Protein AF-A0A562ZTA6-F1 (afdb_monomer)

Structure (mmCIF, N/CA/C/O backbone):
data_AF-A0A562ZTA6-F1
#
_entry.id   AF-A0A562ZTA6-F1
#
loop_
_atom_site.group_PDB
_atom_site.id
_atom_site.type_symbol
_atom_site.label_atom_id
_atom_site.label_alt_id
_atom_site.label_comp_id
_atom_site.label_asym_id
_atom_site.label_entity_id
_atom_site.label_seq_id
_atom_site.pdbx_PDB_ins_code
_atom_site.Cartn_x
_atom_site.Cartn_y
_atom_site.Cartn_z
_atom_site.occupancy
_atom_site.B_iso_or_equiv
_atom_site.auth_seq_id
_atom_site.auth_comp_id
_atom_site.auth_asym_id
_atom_site.auth_atom_id
_atom_site.pdbx_PDB_model_num
ATOM 1 N N . MET A 1 1 ? 11.657 -8.785 -22.998 1.00 60.38 1 MET A N 1
ATOM 2 C CA . MET A 1 1 ? 11.728 -7.914 -24.188 1.00 60.38 1 MET A CA 1
ATOM 3 C C . MET A 1 1 ? 11.394 -6.461 -23.851 1.00 60.38 1 MET A C 1
ATOM 5 O O . MET A 1 1 ? 12.315 -5.667 -23.877 1.00 60.38 1 MET A O 1
ATOM 9 N N . LEU A 1 2 ? 10.208 -6.118 -23.334 1.00 66.69 2 LEU A N 1
ATOM 10 C CA . LEU A 1 2 ? 9.833 -4.716 -23.029 1.00 66.69 2 LEU A CA 1
ATOM 11 C C . LEU A 1 2 ? 10.737 -3.921 -22.049 1.00 66.69 2 LEU A C 1
ATOM 13 O O . LEU A 1 2 ? 10.940 -2.729 -22.237 1.00 66.69 2 LEU A O 1
ATOM 17 N N . VAL A 1 3 ? 11.303 -4.549 -21.006 1.00 71.75 3 VAL A N 1
ATOM 18 C CA . VAL A 1 3 ? 12.176 -3.854 -20.022 1.00 71.75 3 VAL A CA 1
ATOM 19 C C . VAL A 1 3 ? 13.532 -3.453 -20.615 1.00 71.75 3 VAL A C 1
ATOM 21 O O . VAL A 1 3 ? 14.133 -2.485 -20.162 1.00 71.75 3 VAL A O 1
ATOM 24 N N . PHE A 1 4 ? 14.008 -4.199 -21.613 1.00 73.12 4 PHE A N 1
ATOM 25 C CA . PHE A 1 4 ? 15.256 -3.899 -22.317 1.00 73.12 4 PHE A CA 1
ATOM 26 C C . PHE A 1 4 ? 15.042 -2.861 -23.417 1.00 73.12 4 PHE A C 1
ATOM 28 O O . PHE A 1 4 ? 15.923 -2.053 -23.653 1.00 73.12 4 PHE A O 1
ATOM 35 N N . GLU A 1 5 ? 13.864 -2.850 -24.043 1.00 82.19 5 GLU A N 1
ATOM 36 C CA . GLU A 1 5 ? 13.504 -1.850 -25.053 1.00 82.19 5 GLU A CA 1
ATOM 37 C C . GLU A 1 5 ? 13.200 -0.479 -24.427 1.00 82.19 5 GLU A C 1
ATOM 39 O O . GLU A 1 5 ? 13.558 0.551 -24.990 1.00 82.19 5 GLU A O 1
ATOM 44 N N . PHE A 1 6 ? 12.573 -0.449 -23.242 1.00 84.75 6 PHE A N 1
ATOM 45 C CA . PHE A 1 6 ? 12.185 0.792 -22.560 1.00 84.75 6 PHE A CA 1
ATOM 46 C C . PHE A 1 6 ? 12.514 0.760 -21.055 1.00 84.75 6 PHE A C 1
ATOM 48 O O . PHE A 1 6 ? 11.610 0.744 -20.207 1.00 84.75 6 PHE A O 1
ATOM 55 N N . PRO A 1 7 ? 13.805 0.786 -20.674 1.00 84.56 7 PRO A N 1
ATOM 56 C CA . PRO A 1 7 ? 14.215 0.659 -19.277 1.00 84.56 7 PRO A CA 1
ATOM 57 C C . PRO A 1 7 ? 13.722 1.815 -18.395 1.00 84.56 7 PRO A C 1
ATOM 59 O O . PRO A 1 7 ? 13.387 1.609 -17.227 1.00 84.56 7 PRO A O 1
ATOM 62 N N . ASP A 1 8 ? 13.621 3.035 -18.927 1.00 87.25 8 ASP A N 1
ATOM 63 C CA . ASP A 1 8 ? 13.117 4.179 -18.158 1.00 87.25 8 ASP A CA 1
ATOM 64 C C . ASP A 1 8 ? 11.618 4.090 -17.870 1.00 87.25 8 ASP A C 1
ATOM 66 O O . ASP A 1 8 ? 11.201 4.340 -16.735 1.00 87.25 8 ASP A O 1
ATOM 70 N N . ALA A 1 9 ? 10.820 3.654 -18.848 1.00 87.06 9 ALA A N 1
ATOM 71 C CA . ALA A 1 9 ? 9.391 3.425 -18.658 1.00 87.06 9 ALA A CA 1
ATOM 72 C C . ALA A 1 9 ? 9.150 2.310 -17.630 1.00 87.06 9 ALA A C 1
ATOM 74 O O . ALA A 1 9 ? 8.378 2.492 -16.687 1.00 87.06 9 ALA A O 1
ATOM 75 N N . ALA A 1 10 ? 9.883 1.196 -17.735 1.00 87.94 10 ALA A N 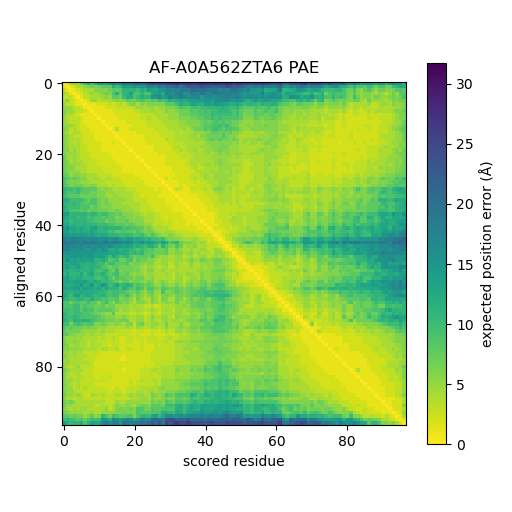1
ATOM 76 C CA . ALA A 1 10 ? 9.816 0.107 -16.762 1.00 87.94 10 ALA A CA 1
ATOM 77 C C . ALA A 1 10 ? 10.189 0.579 -15.345 1.00 87.94 10 ALA A C 1
ATOM 79 O O . ALA A 1 10 ? 9.515 0.245 -14.369 1.00 87.94 10 ALA A O 1
ATOM 80 N N . ARG A 1 11 ? 11.216 1.423 -15.205 1.00 88.31 11 ARG A N 1
ATOM 81 C CA . ARG A 1 11 ? 11.588 1.994 -13.904 1.00 88.31 11 ARG A CA 1
ATOM 82 C C . ARG A 1 11 ? 10.527 2.949 -13.352 1.00 88.31 11 ARG A C 1
ATOM 84 O O . ARG A 1 11 ? 10.292 2.943 -1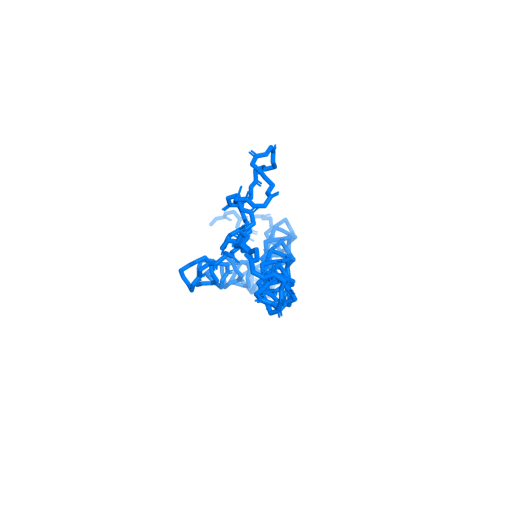2.141 1.00 88.31 11 ARG A O 1
ATOM 91 N N . ALA A 1 12 ? 9.913 3.770 -14.202 1.00 91.19 12 ALA A N 1
ATOM 92 C CA . ALA A 1 12 ? 8.853 4.694 -13.807 1.00 91.19 12 ALA A CA 1
ATOM 93 C C . ALA A 1 12 ? 7.607 3.939 -13.323 1.00 91.19 12 ALA A C 1
ATOM 95 O O . ALA A 1 12 ? 7.106 4.232 -12.238 1.00 91.19 12 ALA A O 1
ATOM 96 N N . ILE A 1 13 ? 7.178 2.912 -14.062 1.00 91.81 13 ILE A N 1
ATOM 97 C CA . ILE A 1 13 ? 6.058 2.041 -13.679 1.00 91.81 13 ILE A CA 1
ATOM 98 C C . ILE A 1 13 ? 6.365 1.323 -12.363 1.00 91.81 13 ILE A C 1
ATOM 100 O O . ILE A 1 13 ? 5.537 1.329 -11.456 1.00 91.81 13 ILE A O 1
ATOM 104 N N . GLY A 1 14 ? 7.572 0.767 -12.212 1.00 90.19 14 GLY A N 1
ATOM 105 C CA . GLY A 1 14 ? 7.976 0.096 -10.976 1.00 90.19 14 GLY A CA 1
ATOM 106 C C . GLY A 1 14 ? 7.893 1.020 -9.759 1.00 90.19 14 GLY A C 1
ATOM 107 O O . GLY A 1 14 ? 7.321 0.654 -8.733 1.00 90.19 14 GLY A O 1
ATOM 108 N N . ARG A 1 15 ? 8.378 2.262 -9.895 1.00 92.44 15 ARG A N 1
ATOM 109 C CA . ARG A 1 15 ? 8.260 3.291 -8.849 1.00 92.44 15 ARG A CA 1
ATOM 110 C C . ARG A 1 15 ? 6.811 3.664 -8.558 1.00 92.44 15 ARG A C 1
ATOM 112 O O . ARG A 1 15 ? 6.453 3.743 -7.389 1.00 92.44 15 ARG A O 1
ATOM 119 N N . LEU A 1 16 ? 5.991 3.860 -9.589 1.00 93.75 16 LEU A N 1
ATOM 120 C CA . LEU A 1 16 ? 4.573 4.181 -9.435 1.00 93.75 16 LEU A CA 1
ATOM 121 C C . LEU A 1 16 ? 3.848 3.087 -8.639 1.00 93.75 16 LEU A C 1
ATOM 123 O O . LEU A 1 16 ? 3.165 3.393 -7.666 1.00 93.75 16 LEU A O 1
ATOM 127 N N . LEU A 1 17 ? 4.058 1.818 -8.998 1.00 91.44 17 LEU A N 1
ATOM 128 C CA . LEU A 1 17 ? 3.481 0.669 -8.296 1.00 91.44 17 LEU A CA 1
ATOM 129 C C . LEU A 1 17 ? 3.906 0.626 -6.827 1.00 91.44 17 LEU A C 1
ATOM 131 O O . LEU A 1 17 ? 3.065 0.440 -5.949 1.00 91.44 17 LEU A O 1
ATOM 135 N N . MET A 1 18 ? 5.189 0.857 -6.543 1.00 93.75 18 MET A N 1
ATOM 136 C CA . MET A 1 18 ? 5.687 0.925 -5.168 1.00 93.75 18 MET A CA 1
ATOM 137 C C . MET A 1 18 ? 5.049 2.080 -4.386 1.00 93.75 18 MET A C 1
ATOM 139 O O . MET A 1 18 ? 4.629 1.884 -3.248 1.00 93.75 18 MET A O 1
ATOM 143 N N . THR A 1 19 ? 4.950 3.275 -4.975 1.00 94.31 19 THR A N 1
ATOM 144 C CA . THR A 1 19 ? 4.332 4.443 -4.329 1.00 94.31 19 THR A CA 1
ATOM 145 C C . THR A 1 19 ? 2.854 4.206 -4.040 1.00 94.31 19 THR A C 1
ATOM 147 O O . THR A 1 19 ? 2.405 4.491 -2.930 1.00 94.31 19 THR A O 1
ATOM 150 N N . LEU A 1 20 ? 2.110 3.648 -4.997 1.00 92.88 20 LEU A N 1
ATOM 151 C CA . LEU A 1 20 ? 0.699 3.308 -4.818 1.00 92.88 20 LEU A CA 1
ATOM 152 C C . LEU A 1 20 ? 0.512 2.241 -3.737 1.00 92.88 20 LEU A C 1
ATOM 154 O O . LEU A 1 20 ? -0.349 2.400 -2.875 1.00 92.88 20 LEU A O 1
ATOM 158 N N . ALA A 1 21 ? 1.353 1.205 -3.725 1.00 92.12 21 ALA A N 1
ATOM 159 C CA . ALA A 1 21 ? 1.332 0.179 -2.688 1.00 92.12 21 ALA A CA 1
ATOM 160 C C . ALA A 1 21 ? 1.583 0.778 -1.293 1.00 92.12 21 ALA A C 1
ATOM 162 O O . ALA A 1 21 ? 0.823 0.527 -0.359 1.00 92.12 21 ALA A O 1
ATOM 163 N N . VAL A 1 22 ? 2.598 1.633 -1.146 1.00 93.06 22 VAL A N 1
ATOM 164 C CA . VAL A 1 22 ? 2.881 2.312 0.129 1.00 93.06 22 VAL A CA 1
ATOM 165 C C . VAL A 1 22 ? 1.719 3.216 0.545 1.00 93.06 22 VAL A C 1
ATOM 167 O O . VAL A 1 22 ? 1.314 3.188 1.706 1.00 93.06 22 VAL A O 1
ATOM 170 N N . ALA A 1 23 ? 1.152 3.990 -0.381 1.00 93.56 23 ALA A N 1
ATOM 171 C CA . ALA A 1 23 ? 0.008 4.850 -0.092 1.00 93.56 23 ALA A CA 1
ATOM 172 C C . ALA A 1 23 ? -1.208 4.034 0.378 1.00 93.56 23 ALA A C 1
ATOM 174 O O . ALA A 1 23 ? -1.803 4.365 1.405 1.00 93.56 23 ALA A O 1
ATOM 175 N N . ALA A 1 24 ? -1.527 2.935 -0.312 1.00 90.69 24 ALA A N 1
ATOM 176 C CA . ALA A 1 24 ? -2.607 2.029 0.066 1.00 90.69 24 ALA A CA 1
ATOM 177 C C . ALA A 1 24 ? -2.366 1.413 1.454 1.00 90.69 24 ALA A C 1
ATOM 179 O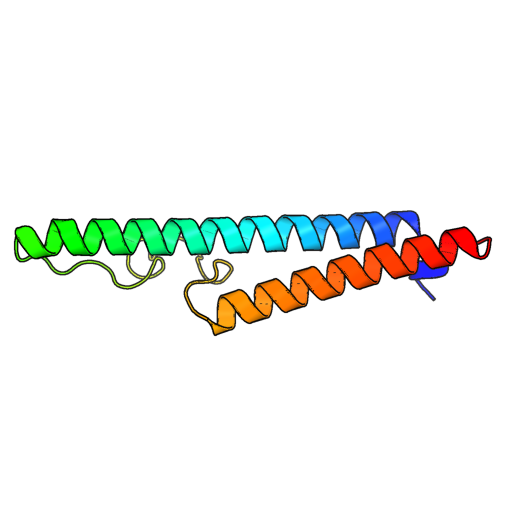 O . ALA A 1 24 ? -3.250 1.471 2.308 1.00 90.69 24 ALA A O 1
ATOM 180 N N . ALA A 1 25 ? -1.156 0.911 1.731 1.00 91.00 25 A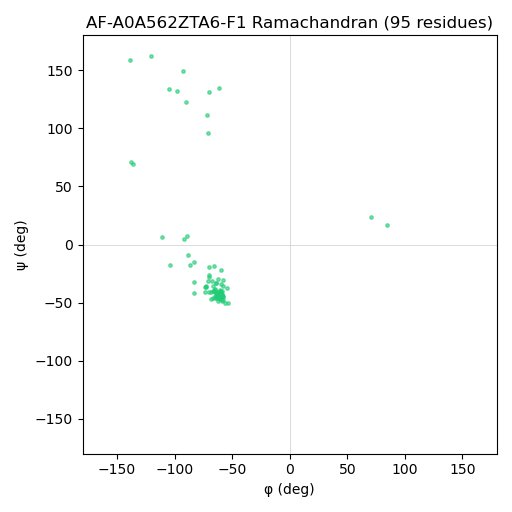LA A N 1
ATOM 181 C CA . ALA A 1 25 ? -0.795 0.377 3.047 1.00 91.00 25 ALA A CA 1
ATOM 182 C C . ALA A 1 25 ? -0.973 1.415 4.165 1.00 91.00 25 ALA A C 1
ATOM 184 O O . ALA A 1 25 ? -1.542 1.111 5.214 1.00 91.00 25 ALA A O 1
ATOM 185 N N . LEU A 1 26 ? -0.510 2.649 3.949 1.00 92.88 26 LEU A N 1
ATOM 186 C CA . LEU A 1 26 ? -0.628 3.722 4.937 1.00 92.88 26 LEU A CA 1
ATOM 187 C C . LEU A 1 26 ? -2.084 4.113 5.192 1.00 92.88 26 LEU A C 1
ATOM 189 O O . LEU A 1 26 ? -2.451 4.364 6.342 1.00 92.88 26 LEU A O 1
ATOM 193 N N . LEU A 1 27 ? -2.907 4.165 4.145 1.00 90.31 27 LEU A N 1
ATOM 194 C CA . LEU A 1 27 ? -4.330 4.472 4.264 1.00 90.31 27 LEU A CA 1
ATOM 195 C C . LEU A 1 27 ? -5.082 3.367 5.004 1.00 90.31 27 LEU A C 1
ATOM 197 O O . LEU A 1 27 ? -5.806 3.678 5.949 1.00 90.31 27 LEU A O 1
ATOM 201 N N . GLY A 1 28 ? -4.839 2.099 4.668 1.00 88.56 28 GLY A N 1
ATOM 202 C CA . GLY A 1 28 ? -5.429 0.966 5.385 1.00 88.56 28 GLY A CA 1
ATOM 203 C C . GLY A 1 28 ? -5.020 0.935 6.854 1.00 88.56 28 GLY A C 1
ATOM 204 O O . GLY A 1 28 ? -5.860 0.829 7.747 1.00 88.56 28 GLY A O 1
ATOM 205 N N . TRP A 1 29 ? -3.736 1.161 7.135 1.00 89.12 29 TRP A N 1
ATOM 206 C CA . TRP A 1 29 ? -3.224 1.224 8.503 1.00 89.12 29 TRP A CA 1
ATOM 207 C C . TRP A 1 29 ? -3.839 2.375 9.312 1.00 89.12 29 TRP A C 1
ATOM 209 O O . TRP A 1 29 ? -4.229 2.199 10.471 1.00 89.12 29 TRP A O 1
ATOM 219 N N . ARG A 1 30 ? -3.930 3.574 8.722 1.00 90.31 30 ARG A N 1
ATOM 220 C CA . ARG A 1 30 ? -4.568 4.734 9.365 1.00 90.31 30 ARG A CA 1
ATOM 221 C C . ARG A 1 30 ? -6.054 4.495 9.597 1.00 90.31 30 ARG A C 1
ATOM 223 O O . ARG A 1 30 ? -6.533 4.823 10.680 1.00 90.31 30 ARG A O 1
ATOM 230 N N . GLY A 1 31 ? -6.746 3.900 8.629 1.00 86.56 31 GLY A N 1
ATOM 231 C CA . GLY A 1 31 ? -8.150 3.523 8.746 1.00 86.56 31 GLY A CA 1
ATOM 232 C C . GLY A 1 31 ? -8.388 2.558 9.901 1.00 86.56 31 GLY A C 1
ATOM 233 O O . GLY A 1 31 ? -9.211 2.837 10.766 1.00 86.56 31 GLY A O 1
ATOM 234 N N . HIS A 1 32 ? -7.586 1.497 9.999 1.00 86.25 32 HIS A N 1
ATOM 235 C CA . HIS A 1 32 ? -7.691 0.525 11.087 1.00 86.25 32 HIS A CA 1
ATOM 236 C C . HIS A 1 32 ? -7.478 1.170 12.468 1.00 86.25 32 HIS A C 1
ATOM 238 O O . HIS A 1 32 ? -8.230 0.915 13.408 1.00 86.25 32 HIS A O 1
ATOM 244 N N . LYS A 1 33 ? -6.498 2.078 12.592 1.00 87.44 33 LYS A N 1
ATOM 245 C CA . LYS A 1 33 ? -6.289 2.845 13.832 1.00 87.44 33 LYS A CA 1
ATOM 246 C C . LYS A 1 33 ? -7.463 3.766 14.160 1.00 87.44 33 LYS A C 1
ATOM 248 O O . LYS A 1 33 ? -7.837 3.863 15.325 1.00 87.44 33 LYS A O 1
ATOM 253 N N . LEU A 1 34 ? -8.021 4.450 13.162 1.00 87.44 34 LEU A N 1
ATOM 254 C CA . LEU A 1 34 ? -9.181 5.327 13.332 1.00 87.44 34 LEU A CA 1
ATOM 255 C C . LEU A 1 34 ? -10.402 4.543 13.816 1.00 87.44 34 LEU A C 1
ATOM 257 O O . LEU A 1 34 ? -11.000 4.935 14.815 1.00 87.44 34 LEU A O 1
ATOM 261 N N . LEU A 1 35 ? -10.711 3.417 13.171 1.00 86.62 35 LEU A N 1
ATOM 262 C CA . LEU A 1 35 ? -11.812 2.537 13.566 1.00 86.62 35 LEU A CA 1
ATOM 263 C C . LEU A 1 35 ? -11.610 1.993 14.985 1.00 86.62 35 LEU A C 1
ATOM 265 O O . LEU A 1 35 ? -12.521 2.081 15.797 1.00 86.62 35 LEU A O 1
ATOM 269 N N . ALA A 1 36 ? -10.398 1.561 15.343 1.00 86.56 36 ALA A N 1
ATOM 270 C CA . ALA A 1 36 ? -10.101 1.094 16.700 1.00 86.56 36 ALA A CA 1
ATOM 271 C C . ALA A 1 36 ? -10.249 2.192 17.773 1.00 86.56 36 ALA A C 1
ATOM 273 O O . ALA A 1 36 ? -10.612 1.913 18.917 1.00 86.56 36 ALA A O 1
ATOM 274 N N . VAL A 1 37 ? -9.949 3.452 17.441 1.00 88.00 37 VAL A N 1
ATOM 275 C CA . VAL A 1 37 ? -10.163 4.586 18.356 1.00 88.00 37 VAL A CA 1
ATOM 276 C C . VAL A 1 37 ? -11.649 4.920 18.476 1.00 88.00 37 VAL A C 1
ATOM 278 O O . VAL A 1 37 ? -12.108 5.203 19.585 1.00 88.00 37 VAL A O 1
ATOM 281 N N . LEU A 1 38 ? -12.386 4.893 17.364 1.00 85.44 38 LEU A N 1
ATOM 282 C CA . LEU A 1 38 ? -13.831 5.117 17.344 1.00 85.44 38 LEU A CA 1
ATOM 283 C C . LEU A 1 38 ? -14.564 4.046 18.146 1.00 85.44 38 LEU A C 1
ATOM 285 O O . LEU A 1 38 ? -15.355 4.406 19.010 1.00 85.44 38 LEU A O 1
ATOM 289 N N . ASP A 1 39 ? -14.221 2.776 17.953 1.00 87.56 39 ASP A N 1
ATOM 290 C CA . ASP A 1 39 ? -14.762 1.641 18.703 1.00 87.56 39 ASP A CA 1
ATOM 291 C C . ASP A 1 39 ? -14.612 1.834 20.215 1.00 87.56 39 ASP A C 1
ATOM 293 O O . ASP A 1 39 ? -15.591 1.854 20.958 1.00 87.56 39 ASP A O 1
ATOM 297 N N . ARG A 1 40 ? -13.405 2.178 20.678 1.00 87.31 40 ARG A N 1
ATOM 298 C CA . ARG A 1 40 ? -13.160 2.478 22.100 1.00 87.31 40 ARG A CA 1
ATOM 299 C C . ARG A 1 40 ? -13.942 3.678 22.631 1.00 87.31 40 ARG A C 1
ATOM 301 O O . ARG A 1 40 ? -14.165 3.757 23.839 1.00 87.31 40 ARG A O 1
ATOM 308 N N . ARG A 1 41 ? -14.264 4.665 21.790 1.00 87.94 41 ARG A N 1
ATOM 309 C CA . ARG A 1 41 ? -15.033 5.847 22.212 1.00 87.94 41 ARG A CA 1
ATOM 310 C C . ARG A 1 41 ? -16.530 5.571 22.208 1.00 87.94 41 ARG A C 1
ATOM 312 O O . ARG A 1 41 ? -17.189 5.977 23.157 1.00 87.94 41 ARG A O 1
ATOM 319 N N . LEU A 1 42 ? -17.041 4.882 21.195 1.00 87.31 42 LEU A N 1
ATOM 320 C CA . LEU A 1 42 ? -18.457 4.551 21.051 1.00 87.31 42 LEU A CA 1
ATOM 321 C C . LEU A 1 42 ? -18.892 3.469 22.045 1.00 87.31 42 LEU A C 1
ATOM 323 O O . LEU A 1 42 ? -19.945 3.616 22.666 1.00 87.31 42 LEU A O 1
ATOM 327 N N . ALA A 1 43 ? -18.020 2.502 22.346 1.00 86.06 43 ALA A N 1
ATOM 328 C CA . ALA A 1 43 ? -18.252 1.511 23.396 1.00 86.06 43 ALA A CA 1
ATOM 329 C C . ALA A 1 43 ? -18.495 2.148 24.779 1.00 86.06 43 ALA A C 1
ATOM 331 O O . ALA A 1 43 ? -19.265 1.623 25.578 1.00 86.06 43 ALA A O 1
ATOM 332 N N . LYS A 1 44 ? -17.902 3.319 25.068 1.00 87.12 44 LYS A N 1
ATOM 333 C CA . LYS A 1 44 ? -18.143 4.052 26.330 1.00 87.12 44 LYS A CA 1
ATOM 334 C C . LYS A 1 44 ? -19.539 4.663 26.428 1.00 87.12 44 LYS A C 1
ATOM 336 O O . LYS A 1 44 ? -19.958 5.017 27.524 1.00 87.12 44 LYS A O 1
ATOM 341 N N . VAL A 1 45 ? -20.222 4.823 25.299 1.00 89.69 45 VAL A N 1
ATOM 342 C CA . VAL A 1 45 ? -21.559 5.426 25.201 1.00 89.69 45 VAL A CA 1
ATOM 343 C C . VAL A 1 45 ? -22.609 4.367 24.826 1.00 89.69 45 VAL A C 1
ATOM 345 O O . VAL A 1 45 ? -23.766 4.702 24.605 1.00 89.69 45 VAL A O 1
ATOM 348 N N . GLY A 1 46 ? -22.222 3.084 24.769 1.00 87.38 46 GLY A N 1
ATOM 349 C CA . GLY A 1 46 ? -23.115 1.972 24.428 1.00 87.38 46 GLY A CA 1
ATOM 350 C C . GLY A 1 46 ? -23.543 1.934 2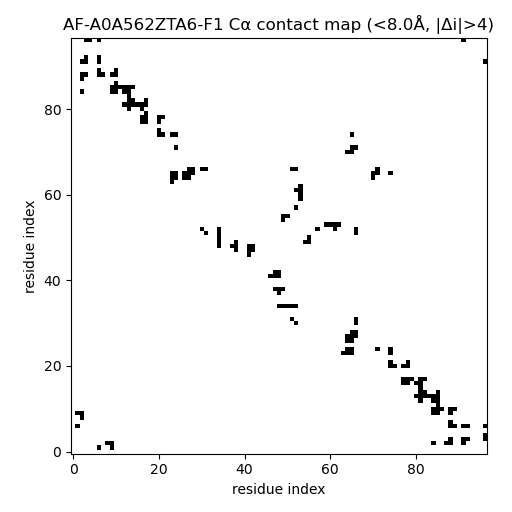2.958 1.00 87.38 46 GLY A C 1
ATOM 351 O O . GLY A 1 46 ? -24.596 1.385 22.655 1.00 87.38 46 GLY A O 1
ATOM 352 N N . VAL A 1 47 ? -22.762 2.539 22.059 1.00 87.12 47 VAL A N 1
ATOM 353 C CA . VAL A 1 47 ? -23.041 2.573 20.616 1.00 87.12 47 VAL A CA 1
ATOM 354 C C . VAL A 1 47 ? -22.101 1.610 19.897 1.00 87.12 47 VAL A C 1
ATOM 356 O O . VAL A 1 47 ? -20.893 1.637 20.138 1.00 87.12 47 VAL A O 1
ATOM 359 N N . ASP A 1 48 ? -22.644 0.794 18.994 1.00 82.56 48 ASP A N 1
ATOM 360 C CA . ASP A 1 48 ? -21.845 -0.086 18.142 1.00 82.56 48 ASP A CA 1
ATOM 361 C C . ASP A 1 48 ? -21.062 0.725 17.103 1.00 82.56 48 ASP A C 1
ATOM 363 O O . ASP A 1 48 ? -21.606 1.594 16.414 1.00 82.56 48 ASP A O 1
ATOM 367 N N . ALA A 1 49 ? -19.765 0.447 16.988 1.00 82.94 49 ALA A N 1
ATOM 368 C CA . ALA A 1 49 ? -18.898 1.092 16.015 1.00 82.94 49 ALA A CA 1
ATOM 369 C C . ALA A 1 49 ? -18.807 0.291 14.707 1.00 82.94 49 ALA A C 1
ATOM 371 O O . ALA A 1 49 ? -18.846 -0.944 14.736 1.00 82.94 49 ALA A O 1
ATOM 372 N N . PRO A 1 50 ? -18.616 0.972 13.561 1.00 82.25 50 PRO A N 1
ATOM 373 C CA . PRO A 1 50 ? -18.373 0.296 12.294 1.00 82.25 50 PRO A CA 1
ATOM 374 C C . PRO A 1 50 ? -17.082 -0.527 12.365 1.00 82.25 50 PRO A C 1
ATOM 376 O O . PRO A 1 50 ? -16.042 -0.048 12.831 1.00 82.25 50 PRO A O 1
ATOM 379 N N . ARG A 1 51 ? -17.139 -1.769 11.878 1.00 81.50 51 ARG A N 1
ATOM 380 C CA . ARG A 1 51 ? -16.033 -2.740 11.929 1.00 81.50 51 ARG A CA 1
ATOM 381 C C . ARG A 1 51 ? -15.077 -2.618 10.745 1.00 81.50 51 ARG A C 1
ATOM 383 O O . ARG A 1 51 ? -13.960 -3.127 10.813 1.00 81.50 51 ARG A O 1
ATOM 390 N N . SER A 1 52 ? -15.508 -1.962 9.669 1.00 83.38 52 SER A N 1
ATOM 391 C CA . SER A 1 52 ? -14.748 -1.784 8.425 1.00 83.38 52 SER A CA 1
ATOM 392 C C . SER A 1 52 ? -14.906 -0.367 7.864 1.00 83.38 52 SER A C 1
ATOM 394 O O . SE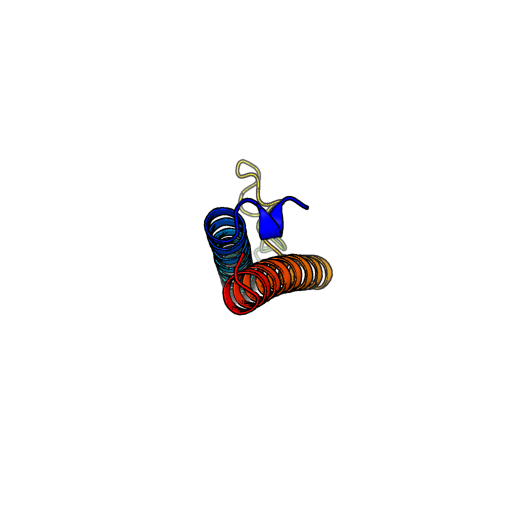R A 1 52 ? -15.870 0.336 8.186 1.00 83.38 52 SER A O 1
ATOM 396 N N . LEU A 1 53 ? -13.972 0.079 7.015 1.00 82.12 53 LEU A N 1
ATOM 397 C CA . LEU A 1 53 ? -14.117 1.363 6.314 1.00 82.12 53 LEU A CA 1
ATOM 398 C C . LEU A 1 53 ? -15.257 1.294 5.303 1.00 82.12 53 LEU A C 1
ATOM 400 O O . LEU A 1 53 ? -15.927 2.301 5.095 1.00 82.12 53 LEU A O 1
ATOM 404 N N . ALA A 1 54 ? -15.495 0.118 4.719 1.00 84.38 54 ALA A N 1
ATOM 405 C CA . ALA A 1 54 ? -16.649 -0.128 3.862 1.00 84.38 54 ALA A CA 1
ATOM 406 C C . ALA A 1 54 ? -17.979 0.119 4.599 1.00 84.38 54 ALA A C 1
ATOM 408 O O . ALA A 1 54 ? -18.896 0.713 4.041 1.00 84.38 54 ALA A O 1
ATOM 409 N N . GLU A 1 55 ? -18.072 -0.288 5.867 1.00 83.94 55 GLU A N 1
ATOM 410 C CA . GLU A 1 55 ? -19.248 -0.046 6.709 1.00 83.94 55 GLU A CA 1
ATOM 411 C C . GLU A 1 55 ? -19.360 1.424 7.140 1.00 83.94 55 GLU A C 1
ATOM 413 O O . GLU A 1 55 ? -20.455 1.979 7.171 1.00 83.94 55 GLU A O 1
ATOM 418 N N . ALA A 1 56 ? -18.229 2.083 7.415 1.00 84.00 56 ALA A N 1
ATOM 419 C CA . ALA A 1 56 ? -18.204 3.504 7.762 1.00 84.00 56 ALA A CA 1
ATOM 420 C C . ALA A 1 56 ? -18.513 4.431 6.566 1.00 84.00 56 ALA A C 1
ATOM 422 O O . ALA A 1 56 ? -19.079 5.508 6.757 1.00 84.00 56 ALA A O 1
ATOM 423 N N . TYR A 1 57 ? -18.140 4.034 5.345 1.00 84.31 57 TYR A N 1
ATOM 424 C CA . TYR A 1 57 ? -18.283 4.829 4.122 1.00 84.31 57 TYR A CA 1
ATOM 425 C C . TYR A 1 57 ? -18.769 3.975 2.936 1.00 84.31 57 TYR A C 1
ATOM 427 O O . TYR A 1 57 ? -18.020 3.764 1.980 1.00 84.31 57 TYR A O 1
ATOM 435 N N . PRO A 1 58 ? -20.038 3.534 2.930 1.00 81.75 58 PRO A N 1
ATOM 436 C CA . PRO A 1 58 ? -20.569 2.641 1.893 1.00 81.75 58 PRO A CA 1
ATOM 437 C C . PRO A 1 58 ? -20.627 3.275 0.493 1.00 81.75 58 PRO A C 1
ATOM 439 O O . PRO A 1 58 ? -20.726 2.574 -0.509 1.00 81.75 58 PRO A O 1
ATOM 442 N N . THR A 1 59 ? -20.564 4.606 0.401 1.00 86.19 59 THR A N 1
ATOM 443 C CA . THR A 1 59 ? -20.550 5.345 -0.870 1.00 86.19 59 THR A CA 1
ATOM 444 C C . THR A 1 59 ? -19.161 5.440 -1.500 1.00 86.19 59 THR A C 1
ATOM 446 O O . THR A 1 59 ? -19.054 5.792 -2.676 1.00 86.19 59 THR A O 1
ATOM 449 N N . LEU A 1 60 ? -18.096 5.141 -0.746 1.00 81.31 60 LEU A N 1
ATOM 450 C CA . LEU A 1 60 ? -16.727 5.185 -1.243 1.00 81.31 60 LEU A CA 1
ATOM 451 C C . LEU A 1 60 ? -16.265 3.778 -1.638 1.00 81.31 60 LEU A C 1
ATOM 453 O O . LEU A 1 60 ? -16.396 2.841 -0.854 1.00 81.31 60 LEU A O 1
ATOM 457 N N . PRO A 1 61 ? -15.663 3.604 -2.826 1.00 81.94 61 PRO A N 1
ATOM 458 C CA . PRO A 1 61 ? -15.067 2.331 -3.193 1.00 81.94 61 PRO A CA 1
ATOM 459 C C . PRO A 1 61 ? -13.805 2.115 -2.348 1.00 81.94 61 PRO A C 1
ATOM 461 O O . PRO A 1 61 ? -12.744 2.617 -2.700 1.00 81.94 61 PRO A O 1
ATOM 464 N N . THR A 1 62 ? -13.902 1.388 -1.233 1.00 84.06 62 THR A N 1
ATOM 465 C CA . THR A 1 62 ? -12.766 1.104 -0.330 1.00 84.06 62 THR A CA 1
ATOM 466 C C . THR A 1 62 ? -12.032 -0.199 -0.662 1.00 84.06 62 THR A C 1
ATOM 468 O O . THR A 1 62 ? -11.085 -0.555 0.028 1.00 84.06 62 THR A O 1
ATOM 471 N N . TRP A 1 63 ? -12.397 -0.894 -1.747 1.00 80.75 63 TRP A N 1
ATOM 472 C CA . TRP A 1 63 ? -11.840 -2.205 -2.128 1.00 80.75 63 TRP A CA 1
ATOM 473 C C . TRP A 1 63 ? -10.320 -2.218 -2.371 1.00 80.75 63 TRP A C 1
ATOM 475 O O . TRP A 1 63 ? -9.692 -3.271 -2.292 1.00 80.75 63 TRP A O 1
ATOM 485 N N . TRP A 1 64 ? -9.717 -1.065 -2.671 1.00 80.94 64 TRP A N 1
ATOM 486 C CA . TRP A 1 64 ? -8.269 -0.903 -2.858 1.00 80.94 64 TRP A CA 1
ATOM 487 C C . TRP A 1 64 ? -7.525 -0.595 -1.550 1.00 80.94 64 TRP A C 1
ATOM 489 O O . TRP A 1 64 ? -6.292 -0.587 -1.529 1.00 80.94 64 TRP A O 1
ATOM 499 N N . ILE A 1 65 ? -8.252 -0.326 -0.462 1.00 85.25 65 ILE A N 1
ATOM 500 C CA . ILE A 1 65 ? -7.685 -0.059 0.855 1.00 85.25 65 ILE A CA 1
ATOM 501 C C . ILE A 1 65 ? -7.552 -1.398 1.594 1.00 85.25 65 ILE A C 1
ATOM 503 O O . ILE A 1 65 ? -8.540 -2.107 1.777 1.00 85.25 65 ILE A O 1
ATOM 507 N N . PRO A 1 66 ? -6.346 -1.775 2.044 1.00 86.31 66 PRO A N 1
ATOM 508 C CA . PRO A 1 66 ? -6.160 -3.011 2.783 1.00 86.31 66 PRO A CA 1
ATOM 509 C C . PRO A 1 66 ? -6.753 -2.885 4.191 1.00 86.31 66 PRO A C 1
ATOM 511 O O . PRO A 1 66 ? -6.234 -2.157 5.036 1.00 86.31 66 PRO A O 1
ATOM 514 N N . GLU A 1 67 ? -7.831 -3.622 4.449 1.00 83.94 67 GLU A N 1
ATOM 515 C CA . GLU A 1 67 ? -8.470 -3.692 5.773 1.00 83.94 67 GLU A CA 1
ATOM 516 C C . GLU A 1 67 ? -8.158 -4.997 6.525 1.00 83.94 67 GLU A C 1
ATOM 518 O O . GLU A 1 67 ? -8.303 -5.076 7.743 1.00 83.94 67 GLU A O 1
ATOM 523 N N . SER A 1 68 ? -7.688 -6.019 5.806 1.00 84.81 68 SER A N 1
ATOM 524 C CA . SER A 1 68 ? -7.383 -7.352 6.330 1.00 84.81 68 SER A CA 1
ATOM 525 C C . SER A 1 68 ? -5.916 -7.721 6.120 1.00 84.81 68 SER A C 1
ATOM 527 O O . SER A 1 68 ? -5.233 -7.157 5.261 1.00 84.81 68 SER A O 1
ATOM 529 N N . GLY A 1 69 ? -5.432 -8.728 6.857 1.00 83.69 69 GLY A N 1
ATOM 530 C CA . GLY A 1 69 ? -4.079 -9.267 6.670 1.00 83.69 69 GLY A CA 1
ATOM 531 C C . GLY A 1 69 ? -3.801 -9.697 5.223 1.00 83.69 69 GLY A C 1
ATOM 532 O O . GLY A 1 69 ? -2.724 -9.424 4.699 1.00 83.69 69 GLY A O 1
ATOM 533 N N . TRP A 1 70 ? -4.799 -10.267 4.537 1.00 84.44 70 TRP A N 1
ATOM 534 C CA . TRP A 1 70 ? -4.714 -10.605 3.112 1.00 84.44 70 TRP A CA 1
ATOM 535 C C . TRP A 1 70 ? -4.584 -9.372 2.213 1.00 84.44 70 TRP A C 1
ATOM 537 O O . TRP A 1 70 ? -3.789 -9.384 1.276 1.00 84.44 70 TRP A O 1
ATOM 547 N N . GLY A 1 71 ? -5.302 -8.288 2.524 1.00 86.31 71 GLY A N 1
ATOM 548 C CA . GLY A 1 71 ? -5.155 -7.012 1.820 1.00 86.31 71 GLY A CA 1
ATOM 549 C C . GLY A 1 71 ? -3.737 -6.449 1.947 1.00 86.31 71 GLY A C 1
ATOM 550 O O . GLY A 1 71 ? -3.130 -6.060 0.950 1.00 86.31 71 GLY A O 1
ATOM 551 N N . PHE A 1 72 ? -3.164 -6.471 3.153 1.00 88.44 72 PHE A N 1
ATOM 552 C CA . PHE A 1 72 ? -1.776 -6.045 3.364 1.00 88.44 72 PHE A CA 1
ATOM 553 C C . PHE A 1 72 ? -0.766 -6.952 2.649 1.00 88.44 72 PHE A C 1
ATOM 555 O O . PHE A 1 72 ? 0.206 -6.449 2.084 1.00 88.44 72 PHE A O 1
ATOM 562 N N . ALA A 1 73 ? -1.005 -8.267 2.617 1.00 91.06 73 ALA A N 1
ATOM 563 C CA . ALA A 1 73 ? -0.164 -9.204 1.877 1.00 91.06 73 ALA A CA 1
ATOM 564 C C . ALA A 1 73 ? -0.171 -8.907 0.367 1.00 91.06 73 ALA A C 1
ATOM 566 O O . ALA A 1 73 ? 0.895 -8.835 -0.245 1.00 91.06 73 ALA A O 1
ATOM 567 N N . LEU A 1 74 ? -1.345 -8.653 -0.222 1.00 90.50 74 LEU A N 1
ATOM 568 C CA . LEU A 1 74 ? -1.474 -8.260 -1.631 1.00 90.50 74 LEU A CA 1
ATOM 569 C C . LEU A 1 74 ? -0.717 -6.965 -1.934 1.00 90.50 74 LEU A C 1
ATOM 571 O O . LEU A 1 74 ? 0.017 -6.896 -2.919 1.00 90.50 74 LEU A O 1
ATOM 575 N N . VAL A 1 75 ? -0.829 -5.959 -1.066 1.00 92.75 75 VAL A N 1
ATOM 576 C CA . VAL A 1 75 ? -0.060 -4.715 -1.203 1.00 92.75 75 VAL A CA 1
ATOM 577 C C . VAL A 1 75 ? 1.451 -4.980 -1.150 1.00 92.75 75 VAL A C 1
ATOM 579 O O . VAL A 1 75 ? 2.202 -4.411 -1.945 1.00 92.75 75 VAL A O 1
ATOM 582 N N . GLY A 1 76 ? 1.899 -5.891 -0.282 1.00 91.50 76 GLY A N 1
ATOM 583 C CA . GLY A 1 76 ? 3.290 -6.347 -0.239 1.00 91.50 76 GLY A CA 1
ATOM 584 C C . GLY A 1 76 ? 3.751 -6.998 -1.548 1.00 91.50 76 GLY A C 1
ATOM 585 O O . GLY A 1 76 ? 4.840 -6.692 -2.035 1.00 91.50 76 GLY A O 1
ATOM 586 N N . VAL A 1 77 ? 2.908 -7.832 -2.165 1.00 93.94 77 VAL A N 1
ATOM 587 C CA . VAL A 1 77 ? 3.188 -8.442 -3.477 1.00 93.94 77 VAL A CA 1
ATOM 588 C C . VAL A 1 77 ? 3.306 -7.374 -4.566 1.00 93.94 77 VAL A C 1
ATOM 590 O O . VAL A 1 77 ? 4.268 -7.395 -5.334 1.00 93.94 77 VAL A O 1
ATOM 593 N N . VAL A 1 78 ? 2.392 -6.400 -4.616 1.00 92.94 78 VAL A N 1
ATOM 594 C CA . VAL A 1 78 ? 2.449 -5.294 -5.594 1.00 92.94 78 VAL A CA 1
ATOM 595 C C . VAL A 1 78 ? 3.725 -4.470 -5.422 1.00 92.94 78 VAL A C 1
ATOM 597 O O . VAL A 1 78 ? 4.393 -4.141 -6.406 1.00 92.94 78 VAL A O 1
ATOM 600 N N . PHE A 1 79 ? 4.109 -4.183 -4.178 1.00 94.44 79 PHE A N 1
ATOM 601 C CA . PHE A 1 79 ? 5.364 -3.498 -3.885 1.00 94.44 7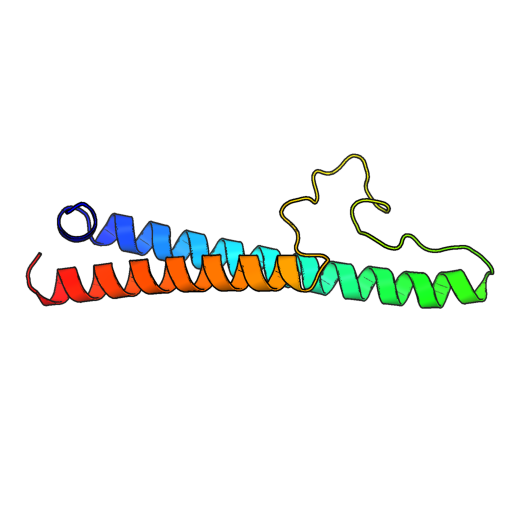9 PHE A CA 1
ATOM 602 C C . PHE A 1 79 ? 6.578 -4.304 -4.372 1.00 94.44 79 PHE A C 1
ATOM 604 O O . PHE A 1 79 ? 7.461 -3.746 -5.026 1.00 94.44 79 PHE A O 1
ATOM 611 N N . ALA A 1 8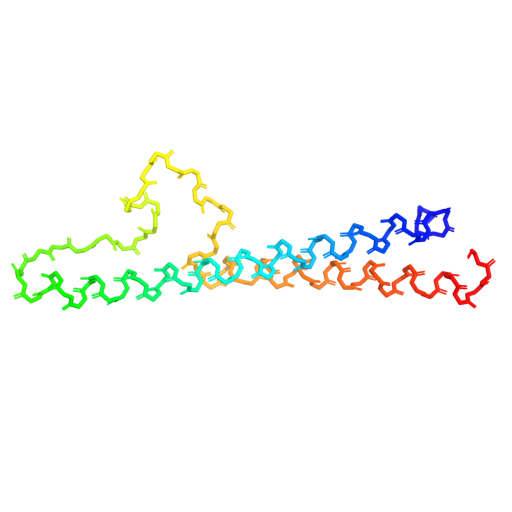0 ? 6.610 -5.613 -4.103 1.00 94.38 80 ALA A N 1
ATOM 612 C CA . ALA A 1 80 ? 7.689 -6.496 -4.538 1.00 94.38 80 ALA A CA 1
ATOM 613 C C . ALA A 1 80 ? 7.791 -6.574 -6.070 1.00 94.38 80 ALA A C 1
ATOM 615 O O . ALA A 1 80 ? 8.895 -6.503 -6.611 1.00 94.38 80 ALA A O 1
ATOM 616 N N . LEU A 1 81 ? 6.659 -6.640 -6.778 1.00 93.31 81 LEU A N 1
ATOM 617 C CA . LEU A 1 81 ? 6.619 -6.598 -8.242 1.00 93.31 81 LEU A CA 1
ATOM 618 C C . LEU A 1 81 ? 7.157 -5.269 -8.788 1.00 93.31 81 LEU A C 1
ATOM 620 O O . LEU A 1 81 ? 7.986 -5.272 -9.699 1.00 93.31 81 LEU A O 1
ATOM 624 N N . GLY A 1 82 ? 6.750 -4.136 -8.209 1.00 91.44 82 GLY A N 1
ATOM 625 C CA . GLY A 1 82 ? 7.275 -2.822 -8.588 1.00 91.44 82 GLY A CA 1
ATOM 626 C C . GLY A 1 82 ? 8.786 -2.699 -8.353 1.00 91.44 82 GLY A C 1
ATOM 627 O O . GLY A 1 82 ? 9.516 -2.199 -9.215 1.00 91.44 82 GLY A O 1
ATOM 628 N N . ALA A 1 83 ? 9.274 -3.234 -7.230 1.00 91.38 83 ALA A N 1
ATOM 629 C CA . ALA A 1 83 ? 10.699 -3.290 -6.917 1.00 91.38 83 ALA A CA 1
ATOM 630 C C . ALA A 1 83 ? 11.467 -4.185 -7.902 1.00 91.38 83 ALA A C 1
ATOM 632 O O . ALA A 1 83 ? 12.511 -3.773 -8.410 1.00 91.38 83 ALA A O 1
ATOM 633 N N . ALA A 1 84 ? 10.937 -5.367 -8.227 1.00 92.19 84 ALA A N 1
ATOM 634 C CA . ALA A 1 84 ? 11.520 -6.269 -9.216 1.00 92.19 84 ALA A CA 1
ATOM 635 C C . ALA A 1 84 ? 11.623 -5.599 -10.595 1.00 92.19 84 ALA A C 1
ATOM 637 O O . ALA A 1 84 ? 12.669 -5.680 -11.237 1.00 92.19 84 ALA A O 1
ATOM 638 N N . LEU A 1 85 ? 10.588 -4.862 -11.013 1.00 90.81 85 LEU A N 1
ATOM 639 C CA . LEU A 1 85 ? 10.578 -4.116 -12.275 1.00 90.81 85 LEU A CA 1
ATOM 640 C C . LEU A 1 85 ? 11.649 -3.012 -12.293 1.00 90.81 85 LEU A C 1
ATOM 642 O O . LEU A 1 85 ? 12.406 -2.880 -13.257 1.00 90.81 85 LEU A O 1
ATOM 646 N N . ALA A 1 86 ? 11.762 -2.247 -11.204 1.00 89.56 86 ALA A N 1
ATOM 647 C CA . ALA A 1 86 ? 12.761 -1.189 -11.071 1.00 89.56 86 ALA A CA 1
ATOM 648 C C . ALA A 1 86 ? 14.200 -1.738 -11.027 1.00 89.56 86 ALA A C 1
ATOM 650 O O . ALA A 1 86 ? 15.118 -1.115 -11.572 1.00 89.56 86 ALA A O 1
ATOM 651 N N . LEU A 1 87 ? 14.401 -2.900 -10.398 1.00 89.94 87 LEU A N 1
ATOM 652 C CA . LEU A 1 87 ? 15.681 -3.607 -10.383 1.00 89.94 87 LEU A CA 1
ATOM 653 C C . LEU A 1 87 ? 16.029 -4.143 -11.772 1.00 89.94 87 LEU A C 1
ATOM 655 O O . LEU A 1 87 ? 17.135 -3.890 -12.244 1.00 89.94 87 LEU A O 1
ATOM 659 N N . ALA A 1 88 ? 15.088 -4.795 -12.456 1.00 88.81 88 ALA A N 1
ATOM 660 C CA . ALA A 1 88 ? 15.284 -5.310 -13.809 1.00 88.81 88 ALA A CA 1
ATOM 661 C C . ALA A 1 88 ? 15.652 -4.191 -14.796 1.00 88.81 88 ALA A C 1
ATOM 663 O O . ALA A 1 88 ? 16.619 -4.328 -15.543 1.00 88.81 88 ALA A O 1
ATOM 664 N N . ALA A 1 89 ? 14.965 -3.046 -14.731 1.00 87.56 89 ALA A N 1
ATOM 665 C CA . ALA A 1 89 ? 15.290 -1.863 -15.527 1.00 87.56 89 ALA A CA 1
ATOM 666 C C . ALA A 1 89 ? 16.706 -1.327 -15.252 1.00 87.56 89 ALA A C 1
ATOM 668 O O . ALA A 1 89 ? 17.430 -0.932 -16.168 1.00 87.56 89 ALA A O 1
ATOM 669 N N . ARG A 1 90 ? 17.133 -1.324 -13.982 1.00 87.12 90 ARG A N 1
ATOM 670 C CA . ARG A 1 90 ? 18.496 -0.926 -13.604 1.00 87.12 90 ARG A CA 1
ATOM 671 C C . ARG A 1 90 ? 19.537 -1.900 -14.155 1.00 87.12 90 ARG A C 1
ATOM 673 O O . ARG A 1 90 ? 20.605 -1.453 -14.570 1.00 87.12 90 ARG A O 1
ATOM 680 N N . THR A 1 91 ? 19.256 -3.199 -14.136 1.00 87.88 91 THR A N 1
ATOM 681 C CA . THR A 1 91 ? 20.158 -4.219 -14.684 1.00 87.88 91 THR A CA 1
ATOM 682 C C . THR A 1 91 ? 20.240 -4.114 -16.205 1.00 87.88 91 THR A C 1
ATOM 684 O O . THR A 1 91 ? 21.345 -4.153 -16.733 1.00 87.88 91 THR A O 1
ATOM 687 N N . ALA A 1 92 ? 19.121 -3.878 -16.898 1.00 85.38 92 ALA A N 1
ATOM 688 C CA . ALA A 1 92 ? 19.099 -3.644 -18.345 1.00 85.38 92 ALA A CA 1
ATOM 689 C C . ALA A 1 92 ? 20.017 -2.475 -18.747 1.00 85.38 92 ALA A C 1
ATOM 691 O O . ALA A 1 92 ? 20.932 -2.673 -19.543 1.00 85.38 92 ALA A O 1
ATOM 692 N N . LYS A 1 93 ? 19.893 -1.314 -18.082 1.00 84.06 93 LYS A N 1
ATOM 693 C CA . LYS A 1 93 ? 20.789 -0.163 -18.32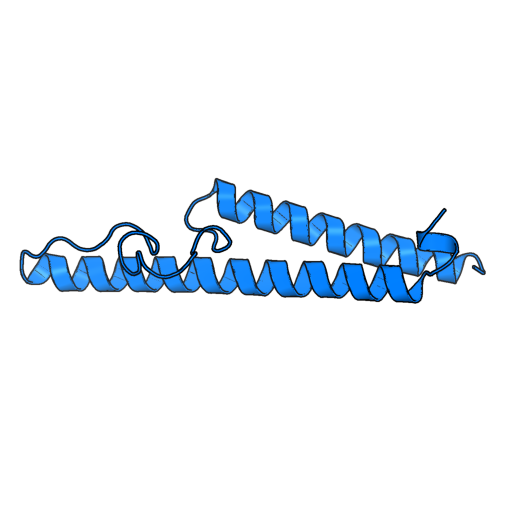4 1.00 84.06 93 LYS A CA 1
ATOM 694 C C . LYS A 1 93 ? 22.265 -0.459 -18.068 1.00 84.06 93 LYS A C 1
ATOM 696 O O . LYS A 1 93 ? 23.139 0.098 -18.718 1.00 84.06 93 LYS A O 1
ATOM 701 N N . ARG A 1 94 ? 22.568 -1.307 -17.080 1.00 84.00 94 ARG A N 1
ATOM 702 C CA . ARG A 1 94 ? 23.955 -1.699 -16.773 1.00 84.00 94 ARG A CA 1
ATOM 703 C C . ARG A 1 94 ? 24.563 -2.601 -17.841 1.00 84.00 94 ARG A C 1
ATOM 705 O O . ARG A 1 94 ? 25.778 -2.610 -17.975 1.00 84.00 94 ARG A O 1
ATOM 712 N N . MET A 1 95 ? 23.735 -3.348 -18.565 1.00 83.62 95 MET A N 1
ATOM 713 C CA . MET A 1 95 ? 24.167 -4.253 -19.629 1.00 83.62 95 MET A CA 1
ATOM 714 C C . MET A 1 95 ? 24.245 -3.571 -21.004 1.00 83.62 95 MET A C 1
ATOM 716 O O . MET A 1 95 ? 24.497 -4.251 -21.991 1.00 83.62 95 MET A O 1
ATOM 720 N N . GLY A 1 96 ? 24.066 -2.246 -21.075 1.00 72.19 96 GLY A N 1
ATOM 721 C CA . GLY A 1 96 ? 24.206 -1.476 -22.315 1.00 72.19 96 GLY A CA 1
ATOM 722 C C . GLY A 1 96 ? 22.956 -1.437 -23.196 1.00 72.19 96 GLY A C 1
ATOM 723 O O . GLY A 1 96 ? 23.080 -1.098 -24.369 1.00 72.19 96 GLY A O 1
ATOM 724 N N . ALA A 1 97 ? 21.789 -1.788 -22.642 1.00 60.91 97 ALA A N 1
ATOM 725 C CA . ALA A 1 97 ? 20.488 -1.505 -23.251 1.00 60.91 97 ALA A CA 1
ATOM 726 C C . ALA A 1 97 ? 20.051 -0.054 -23.001 1.00 60.91 97 ALA A C 1
ATOM 728 O O . ALA A 1 97 ? 20.347 0.475 -21.897 1.00 60.91 97 ALA A O 1
#

Nearest PDB structures (foldseek):
  6ixv-assembly3_C  TM=3.911E-01  e=4.131E+00  Homo sapiens
  6grj-assembly1_D  TM=4.359E-01  e=5.194E+00  Aeromonas hydrophila

Secondary structure (DSSP, 8-state):
-HHHH-HHHHHHHHHHHHHHHHHHHHHHHHHHHHHHHHHHHHGGGT-PPPSSHHHH-TTS--TTS--SHHHHHHHHHHHHHHHHHHHHHHHHHHTT-

Solvent-accessible surface area (backbone atoms only — not comparable to full-atom values): 5074 Å² total; per-residue (Å²): 111,68,44,52,77,37,28,66,59,34,29,51,52,11,50,50,39,30,51,51,26,52,51,29,50,52,50,17,54,51,48,53,52,50,41,55,52,46,34,64,56,29,55,74,73,76,40,90,52,58,91,44,68,51,70,71,37,73,88,50,89,46,86,76,41,27,86,47,73,67,40,48,50,51,36,51,50,44,26,51,52,12,48,51,36,32,50,50,14,52,49,29,50,73,73,73,80

pLDDT: mean 86.52, std 6.23, range [60.38, 94.44]

Foldseek 3Di:
DVCLVCLPVLLVQLVVLLVLLVVLAVQLVVQLVVQVVVCVVCVVVVHHTDPDVCRVCVPDPCVQRDNDPVSNVVSVVSNVVSVVSNVSSVVSVVVPD

Radius of gyration: 19.01 Å; Cα contacts (8 Å, |Δi|>4): 106; chains: 1; bounding box: 47×16×51 Å

Organism: NCBI:txid2596921

Mean predicted aligned error: 6.29 Å

Sequence (97 aa):
MLVFEFPDAARAIGRLLMTLAVAAALLGWRGHKLLAVLDRRLAKVGVDAPRSLAEAYPTLPTWWIPESGWGFALVGVVFALGAALALAARTAKRMGA